Protein AF-A0A1G9QX40-F1 (afdb_monomer_lite)

Radius of gyration: 23.33 Å; chains: 1; bounding box: 59×52×53 Å

Sequence (102 aa):
MEKVINGRIQIRSDTAANWKVKNPILLAGELGIETDTNSIKYGDGSAAWNDLKYISFQADVTCSVQSTGGSATVWIEVPWENVYITESPPNGTDINVIEITS

Organism: NCBI:txid349095

Structure (mmCIF, N/CA/C/O backbone):
data_AF-A0A1G9QX40-F1
#
_entry.id   AF-A0A1G9QX40-F1
#
loop_
_atom_site.group_PDB
_atom_site.id
_atom_site.type_symbol
_atom_site.label_atom_id
_atom_site.label_alt_id
_atom_site.label_comp_id
_atom_site.label_asym_id
_atom_site.label_entity_id
_atom_site.label_seq_id
_atom_site.pdbx_PDB_ins_code
_atom_site.Cartn_x
_atom_site.Cartn_y
_atom_site.Cartn_z
_atom_site.occupancy
_atom_site.B_iso_or_equiv
_atom_site.auth_seq_id
_atom_site.auth_comp_id
_atom_site.auth_asym_id
_atom_site.auth_atom_id
_atom_site.pdbx_PDB_model_num
ATOM 1 N N . MET A 1 1 ? 20.437 -29.438 -1.885 1.00 73.38 1 MET A N 1
ATOM 2 C CA . MET A 1 1 ? 21.513 -28.600 -1.317 1.00 73.38 1 MET A CA 1
ATOM 3 C C . MET A 1 1 ? 21.022 -27.170 -1.305 1.00 73.38 1 MET A C 1
ATOM 5 O O . MET A 1 1 ? 20.527 -26.716 -2.328 1.00 73.38 1 MET A O 1
ATOM 9 N N . GLU A 1 2 ? 21.115 -26.499 -0.165 1.00 83.31 2 GLU A N 1
ATOM 10 C CA . GLU A 1 2 ? 20.907 -25.054 -0.074 1.00 83.31 2 GLU A CA 1
ATOM 11 C C . GLU A 1 2 ? 22.143 -24.329 -0.629 1.00 83.31 2 GLU A C 1
ATOM 13 O O . GLU A 1 2 ? 23.271 -24.785 -0.427 1.00 83.31 2 GLU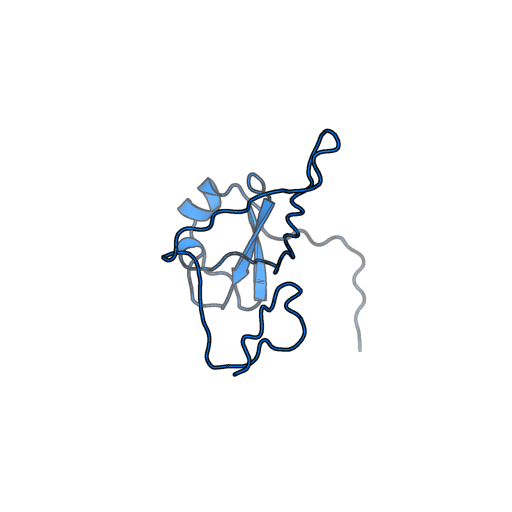 A O 1
ATOM 18 N N . LYS A 1 3 ? 21.940 -23.229 -1.362 1.00 89.94 3 LYS A N 1
ATOM 19 C CA . LYS A 1 3 ? 23.016 -22.373 -1.877 1.00 89.94 3 LYS A CA 1
ATOM 20 C C . LYS A 1 3 ? 22.878 -20.988 -1.259 1.00 89.94 3 LYS A C 1
ATOM 22 O O . LYS A 1 3 ? 21.932 -20.272 -1.568 1.00 89.94 3 LYS A O 1
ATOM 27 N N . VAL A 1 4 ? 23.854 -20.600 -0.443 1.00 90.62 4 VAL A N 1
ATOM 28 C CA . VAL A 1 4 ? 23.938 -19.249 0.125 1.00 90.62 4 VAL A CA 1
ATOM 29 C C . VAL A 1 4 ? 24.539 -18.299 -0.912 1.00 90.62 4 VAL A C 1
ATOM 31 O O . VAL A 1 4 ? 25.573 -18.599 -1.512 1.00 90.62 4 VAL A O 1
ATOM 34 N N . ILE A 1 5 ? 23.897 -17.149 -1.125 1.00 92.19 5 ILE A N 1
ATOM 35 C CA . ILE A 1 5 ? 24.417 -16.059 -1.961 1.00 92.19 5 ILE A CA 1
ATOM 36 C C . ILE A 1 5 ? 24.636 -14.832 -1.077 1.00 92.19 5 ILE A C 1
ATOM 38 O O . ILE A 1 5 ? 23.704 -14.347 -0.443 1.00 92.19 5 ILE A O 1
ATOM 42 N N . ASN A 1 6 ? 25.865 -14.312 -1.066 1.00 93.94 6 ASN A N 1
ATOM 43 C CA . ASN A 1 6 ? 26.205 -13.079 -0.358 1.00 93.94 6 ASN A CA 1
ATOM 44 C C . ASN A 1 6 ? 26.007 -11.878 -1.290 1.00 93.94 6 ASN A C 1
ATOM 46 O O . ASN A 1 6 ? 26.770 -11.701 -2.240 1.00 93.94 6 ASN A O 1
ATOM 50 N N . GLY A 1 7 ? 24.992 -11.052 -1.028 1.00 93.38 7 GLY A N 1
ATOM 51 C CA . GLY A 1 7 ? 24.696 -9.875 -1.842 1.00 93.38 7 GLY A CA 1
ATOM 52 C C . 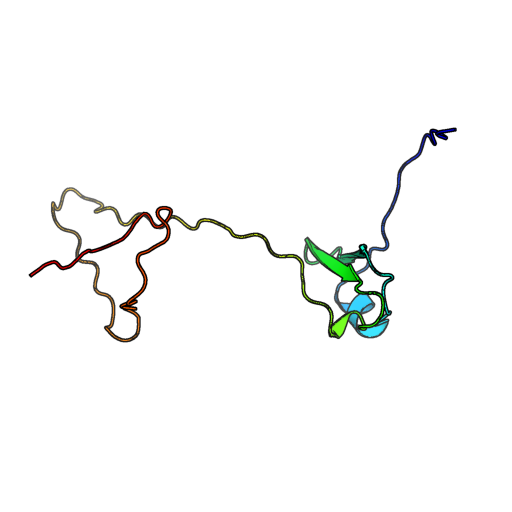GLY A 1 7 ? 23.608 -8.982 -1.252 1.00 93.38 7 GLY A C 1
ATOM 53 O O . GLY A 1 7 ? 23.026 -9.286 -0.213 1.00 93.38 7 GLY A O 1
ATOM 54 N N . ARG A 1 8 ? 23.339 -7.863 -1.931 1.00 94.38 8 ARG A N 1
ATOM 55 C CA . ARG A 1 8 ? 22.192 -6.986 -1.661 1.00 94.38 8 ARG A CA 1
ATOM 56 C C . ARG A 1 8 ? 21.181 -7.137 -2.791 1.00 94.38 8 ARG A C 1
ATOM 58 O O . ARG A 1 8 ? 21.576 -7.192 -3.952 1.00 94.38 8 ARG A O 1
ATOM 65 N N . ILE A 1 9 ? 19.898 -7.180 -2.448 1.00 92.19 9 ILE A N 1
ATOM 66 C CA . ILE A 1 9 ? 18.801 -7.222 -3.416 1.00 92.19 9 ILE A CA 1
ATOM 67 C C . ILE A 1 9 ? 18.208 -5.821 -3.505 1.00 92.19 9 ILE A C 1
ATOM 69 O O . ILE A 1 9 ? 17.860 -5.229 -2.485 1.00 92.19 9 ILE A O 1
ATOM 73 N N . GLN A 1 10 ? 18.094 -5.304 -4.725 1.00 92.75 10 GLN A N 1
ATOM 74 C CA . GLN A 1 10 ? 17.316 -4.109 -5.009 1.00 92.75 10 GLN A CA 1
ATOM 75 C C . GLN A 1 10 ? 16.069 -4.528 -5.777 1.00 92.75 10 GLN A C 1
ATOM 77 O O . GLN A 1 10 ? 16.158 -5.187 -6.811 1.00 92.75 10 GLN A O 1
ATOM 82 N N . ILE A 1 11 ? 14.911 -4.159 -5.243 1.00 94.62 11 ILE A N 1
ATOM 83 C CA . ILE A 1 11 ? 13.622 -4.373 -5.897 1.00 94.62 11 ILE A CA 1
ATOM 84 C C . ILE A 1 11 ? 13.413 -3.253 -6.914 1.00 94.62 11 ILE A C 1
ATOM 86 O O . ILE A 1 11 ? 13.946 -2.153 -6.740 1.00 94.62 11 ILE A O 1
ATOM 90 N N . ARG A 1 12 ? 12.651 -3.516 -7.980 1.00 95.56 12 ARG A N 1
ATOM 91 C CA . ARG A 1 12 ? 12.269 -2.465 -8.920 1.00 95.56 12 ARG A CA 1
ATOM 92 C C . ARG A 1 12 ? 11.605 -1.318 -8.155 1.00 95.56 12 ARG A C 1
ATOM 94 O O . ARG A 1 12 ? 10.628 -1.513 -7.431 1.00 95.56 12 ARG A O 1
ATOM 101 N N . SER A 1 13 ? 12.148 -0.125 -8.339 1.00 97.69 13 SER A N 1
ATOM 102 C CA . SER A 1 13 ? 11.687 1.097 -7.703 1.00 97.69 13 SER A CA 1
ATOM 103 C C . SER A 1 13 ? 11.709 2.239 -8.712 1.00 97.69 13 SER A C 1
ATOM 105 O O . SER A 1 13 ? 12.585 2.298 -9.576 1.00 97.69 13 SER A O 1
ATOM 107 N N . ASP A 1 14 ? 10.704 3.102 -8.647 1.00 98.38 14 ASP A N 1
ATOM 108 C CA .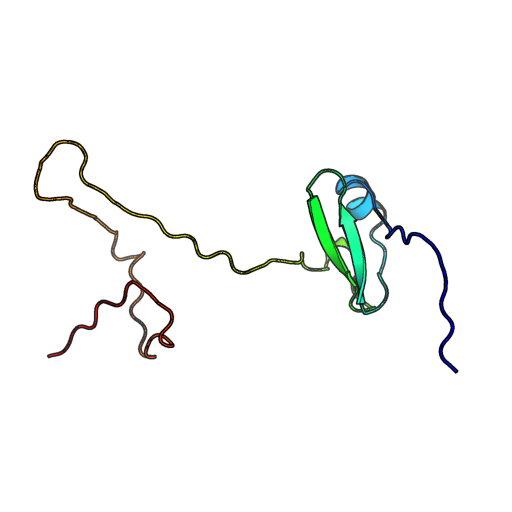 ASP A 1 14 ? 10.545 4.256 -9.533 1.00 98.38 14 ASP A CA 1
ATOM 109 C C . ASP A 1 14 ? 9.586 5.269 -8.887 1.00 98.38 14 ASP A C 1
ATOM 111 O O . ASP A 1 14 ? 8.986 4.980 -7.853 1.00 98.38 14 ASP A O 1
ATOM 115 N N . THR A 1 15 ? 9.408 6.441 -9.487 1.00 98.62 15 THR A N 1
ATOM 116 C CA . THR A 1 15 ? 8.367 7.395 -9.066 1.00 98.62 15 THR A CA 1
ATOM 117 C C . THR A 1 15 ? 6.970 6.855 -9.369 1.00 98.62 15 THR A C 1
ATOM 119 O O . THR A 1 15 ? 6.779 6.113 -10.340 1.00 98.62 15 THR A O 1
ATOM 122 N N . ALA A 1 16 ? 5.966 7.270 -8.598 1.00 98.62 16 ALA A N 1
ATOM 123 C CA . ALA A 1 16 ? 4.568 6.908 -8.837 1.00 98.62 16 ALA A CA 1
ATOM 124 C C . ALA A 1 16 ? 4.116 7.253 -10.270 1.00 98.62 16 ALA A C 1
ATOM 126 O O . ALA A 1 16 ? 3.423 6.473 -10.929 1.00 98.62 16 ALA A O 1
ATOM 127 N N . ALA A 1 17 ? 4.567 8.396 -10.799 1.00 98.56 17 ALA A N 1
ATOM 128 C CA . ALA A 1 17 ? 4.281 8.817 -12.169 1.00 98.56 17 ALA A CA 1
ATOM 129 C C . ALA A 1 17 ? 4.866 7.851 -13.213 1.00 98.56 17 ALA A C 1
ATOM 131 O O . ALA A 1 17 ? 4.164 7.435 -14.139 1.00 98.56 17 ALA A O 1
ATOM 132 N N . ASN A 1 18 ? 6.129 7.449 -13.054 1.00 98.62 18 ASN A N 1
ATOM 133 C CA . ASN A 1 18 ? 6.775 6.521 -13.979 1.00 98.62 18 ASN A CA 1
ATOM 134 C C . ASN A 1 18 ? 6.161 5.122 -13.905 1.00 98.62 18 ASN A C 1
ATOM 136 O O . ASN A 1 18 ? 5.938 4.504 -14.948 1.00 98.62 18 ASN A O 1
ATOM 140 N N . TRP A 1 19 ? 5.816 4.641 -12.710 1.00 98.56 19 TRP A N 1
ATOM 141 C CA . TRP A 1 19 ? 5.072 3.393 -12.551 1.00 98.56 19 TRP A CA 1
ATOM 142 C C . TRP A 1 19 ? 3.732 3.423 -13.278 1.00 98.56 19 TRP A C 1
ATOM 144 O O . TRP A 1 19 ? 3.431 2.502 -14.039 1.00 98.56 19 TRP A O 1
ATOM 154 N N . LYS A 1 20 ? 2.973 4.512 -13.118 1.00 98.31 20 LYS A N 1
ATOM 155 C CA . LYS A 1 20 ? 1.675 4.697 -13.774 1.00 98.31 20 LYS A CA 1
ATOM 156 C C . LYS A 1 20 ? 1.773 4.700 -15.298 1.00 98.31 20 LYS A C 1
ATOM 158 O O . LYS A 1 20 ? 0.904 4.136 -15.961 1.00 98.31 20 LYS A O 1
ATOM 163 N N . VAL A 1 21 ? 2.820 5.320 -15.848 1.00 98.50 21 VAL A N 1
ATOM 164 C CA . VAL A 1 21 ? 3.071 5.384 -17.299 1.00 98.50 21 VAL A CA 1
ATOM 165 C C . VAL A 1 21 ? 3.577 4.052 -17.848 1.00 98.50 21 VAL A C 1
ATOM 167 O O . VAL A 1 21 ? 3.129 3.616 -18.904 1.00 98.50 21 VAL A O 1
ATOM 170 N N . LYS A 1 22 ? 4.516 3.393 -17.160 1.00 98.44 22 LYS A N 1
ATOM 171 C CA . LYS A 1 22 ? 5.064 2.100 -17.600 1.00 98.44 22 LYS A CA 1
ATOM 172 C C . LYS A 1 22 ? 4.049 0.970 -17.470 1.00 98.44 22 LYS A C 1
ATOM 174 O O . LYS A 1 22 ? 4.104 0.041 -18.268 1.00 98.44 22 LYS A O 1
ATOM 179 N N . ASN A 1 23 ? 3.191 1.045 -16.456 1.00 98.44 23 ASN A N 1
ATOM 180 C CA . ASN A 1 23 ? 2.094 0.130 -16.159 1.00 98.44 23 ASN A CA 1
ATOM 181 C C . ASN A 1 23 ? 2.405 -1.370 -16.390 1.00 98.44 23 ASN A C 1
ATOM 183 O O . ASN A 1 23 ? 1.665 -2.040 -17.112 1.00 98.44 23 ASN A O 1
ATOM 187 N N . PRO A 1 24 ? 3.517 -1.912 -15.854 1.00 98.25 24 PRO A N 1
ATOM 188 C CA . PRO A 1 24 ? 3.884 -3.307 -16.087 1.00 98.25 24 PRO A CA 1
ATOM 189 C C . PRO A 1 24 ? 2.955 -4.275 -15.338 1.00 98.25 24 PRO A C 1
ATOM 191 O O . PRO A 1 24 ? 2.380 -3.913 -14.312 1.00 98.25 24 PRO A O 1
ATOM 194 N N . ILE A 1 25 ? 2.887 -5.524 -15.807 1.00 98.50 25 ILE A N 1
ATOM 195 C CA . ILE A 1 25 ? 2.388 -6.659 -15.018 1.00 98.50 25 ILE A CA 1
ATOM 196 C C . ILE A 1 25 ? 3.569 -7.198 -14.208 1.00 98.50 25 ILE A C 1
ATOM 198 O O . ILE A 1 25 ? 4.591 -7.572 -14.787 1.00 98.50 25 ILE A O 1
ATOM 202 N N . LEU A 1 26 ? 3.443 -7.197 -12.883 1.00 98.44 26 LEU A N 1
ATOM 203 C CA . LEU A 1 26 ? 4.431 -7.775 -11.970 1.00 98.44 26 LEU A CA 1
ATOM 204 C C . LEU A 1 26 ? 4.149 -9.269 -11.777 1.00 98.44 26 LEU A C 1
ATOM 206 O O . LEU A 1 26 ? 2.985 -9.681 -11.763 1.00 98.44 26 LEU A O 1
ATOM 210 N N . LEU A 1 27 ? 5.193 -10.082 -11.610 1.00 98.38 27 LEU A N 1
ATOM 211 C CA . LEU A 1 27 ? 5.044 -11.510 -11.321 1.00 98.38 27 LEU A CA 1
ATOM 212 C C . LEU A 1 27 ? 4.295 -11.726 -9.996 1.00 98.38 27 LEU A C 1
ATOM 214 O O . LEU A 1 27 ? 4.310 -10.872 -9.110 1.00 98.38 27 LEU A O 1
ATOM 218 N N . ALA A 1 28 ? 3.663 -12.891 -9.838 1.00 98.00 28 ALA A N 1
ATOM 219 C CA . ALA A 1 28 ? 2.990 -13.242 -8.591 1.00 98.00 28 ALA A CA 1
ATOM 220 C C . ALA A 1 28 ? 3.984 -13.206 -7.412 1.00 98.00 28 ALA A C 1
ATOM 222 O O . ALA A 1 28 ? 4.968 -13.947 -7.396 1.00 98.00 28 ALA A O 1
ATOM 223 N N . GLY A 1 29 ? 3.734 -12.324 -6.442 1.00 96.44 29 GLY A N 1
ATOM 224 C CA . GLY A 1 29 ? 4.600 -12.086 -5.283 1.00 96.44 29 GLY A CA 1
ATOM 225 C C . GLY A 1 29 ? 5.768 -11.117 -5.517 1.00 96.44 29 GLY A C 1
ATOM 226 O O . GLY A 1 29 ? 6.521 -10.850 -4.582 1.00 96.44 29 GLY A O 1
ATOM 227 N N . GLU A 1 30 ? 5.937 -10.562 -6.720 1.00 97.69 30 GLU A N 1
ATOM 228 C CA . GLU A 1 30 ? 6.949 -9.534 -6.991 1.00 97.69 30 GLU A CA 1
ATOM 229 C C . GLU A 1 30 ? 6.529 -8.189 -6.388 1.00 97.69 30 GLU A C 1
ATOM 231 O O . GLU A 1 30 ? 5.435 -7.698 -6.652 1.00 97.69 30 GLU A O 1
ATOM 236 N N . LEU A 1 31 ? 7.406 -7.570 -5.595 1.00 97.81 31 LEU A N 1
ATOM 237 C CA . LEU A 1 31 ? 7.183 -6.241 -5.024 1.00 97.81 31 LEU A CA 1
ATOM 238 C C . LEU A 1 31 ? 7.571 -5.135 -6.016 1.00 97.81 31 LEU A C 1
ATOM 240 O O . LEU A 1 31 ? 8.539 -5.265 -6.762 1.00 97.81 31 LEU A O 1
ATOM 244 N N . GLY A 1 32 ? 6.867 -4.007 -5.957 1.00 98.06 32 GLY A N 1
ATOM 245 C CA . GLY A 1 32 ? 7.256 -2.757 -6.608 1.00 98.06 32 GLY A CA 1
ATOM 246 C C . GLY A 1 32 ? 7.117 -1.577 -5.650 1.00 98.06 32 GLY A C 1
ATOM 247 O O . GLY A 1 32 ? 6.159 -1.508 -4.878 1.00 98.06 32 GLY A O 1
ATOM 248 N N . ILE A 1 33 ? 8.095 -0.671 -5.685 1.00 98.25 33 ILE A N 1
ATOM 249 C CA . ILE A 1 33 ? 8.218 0.444 -4.735 1.00 98.25 33 ILE A CA 1
ATOM 250 C C . ILE A 1 33 ? 8.076 1.780 -5.465 1.00 98.25 33 ILE A C 1
ATOM 252 O O . ILE A 1 33 ? 8.809 2.046 -6.421 1.00 98.25 33 ILE A O 1
ATOM 256 N N . GLU A 1 34 ? 7.194 2.644 -4.974 1.00 98.44 34 GLU A N 1
ATOM 257 C CA . GLU A 1 34 ? 7.143 4.059 -5.348 1.00 98.44 34 GLU A CA 1
ATOM 258 C C . GLU A 1 34 ? 8.096 4.869 -4.455 1.00 98.44 34 GLU A C 1
ATOM 260 O O . GLU A 1 34 ? 7.917 4.946 -3.238 1.00 98.44 34 GLU A O 1
ATOM 265 N N . THR A 1 35 ? 9.138 5.464 -5.039 1.00 97.81 35 THR A N 1
ATOM 266 C CA . THR A 1 35 ? 10.222 6.125 -4.283 1.00 97.81 35 THR A CA 1
ATOM 267 C C . THR A 1 35 ? 9.850 7.493 -3.716 1.00 97.81 35 THR A C 1
ATOM 269 O O . THR A 1 35 ? 10.546 7.999 -2.844 1.00 97.81 35 THR A O 1
ATOM 272 N N . ASP A 1 36 ? 8.801 8.118 -4.241 1.00 98.44 36 ASP A N 1
ATOM 273 C CA . ASP A 1 36 ? 8.340 9.471 -3.910 1.00 98.44 36 ASP A CA 1
ATOM 274 C C . ASP A 1 36 ? 7.120 9.493 -2.974 1.00 98.44 36 ASP A C 1
ATOM 276 O O . ASP A 1 36 ? 6.852 10.515 -2.345 1.00 98.44 36 ASP A O 1
ATOM 280 N N . THR A 1 37 ? 6.410 8.371 -2.838 1.00 97.12 37 THR A N 1
ATOM 281 C CA . THR A 1 37 ? 5.204 8.242 -1.998 1.00 97.12 37 THR A CA 1
ATOM 282 C C . THR A 1 37 ? 5.375 7.260 -0.838 1.00 97.12 37 THR A C 1
ATOM 284 O O . THR A 1 37 ? 4.460 7.110 -0.031 1.00 97.12 37 THR A O 1
ATOM 287 N N . ASN A 1 38 ? 6.519 6.567 -0.755 1.00 94.31 38 ASN A N 1
ATOM 288 C CA . ASN A 1 38 ? 6.769 5.466 0.184 1.00 94.31 38 ASN A CA 1
ATOM 289 C C . ASN A 1 38 ? 5.727 4.334 0.098 1.00 94.31 38 ASN A C 1
ATOM 291 O O . ASN A 1 38 ? 5.496 3.621 1.075 1.00 94.31 38 ASN A O 1
ATOM 295 N N . SER A 1 39 ? 5.091 4.170 -1.064 1.00 96.50 39 SER A N 1
ATOM 296 C CA . SER A 1 39 ? 4.046 3.171 -1.275 1.00 96.50 39 SER A CA 1
ATOM 297 C C . SER A 1 39 ? 4.593 1.908 -1.936 1.00 96.50 39 SER A C 1
ATOM 299 O O . SER A 1 39 ? 5.533 1.949 -2.732 1.00 96.50 39 SER A O 1
ATOM 301 N N . ILE A 1 40 ? 3.987 0.765 -1.613 1.00 97.69 40 ILE A N 1
ATOM 302 C CA . ILE A 1 40 ? 4.383 -0.549 -2.130 1.00 97.69 40 ILE A CA 1
ATOM 303 C C . ILE A 1 40 ? 3.151 -1.247 -2.703 1.00 97.69 40 ILE A C 1
ATOM 305 O O . ILE A 1 40 ? 2.078 -1.224 -2.095 1.00 97.69 40 ILE A O 1
ATOM 309 N N . LYS A 1 41 ? 3.312 -1.904 -3.851 1.00 98.19 41 LYS A N 1
ATOM 310 C CA . LYS A 1 41 ? 2.359 -2.892 -4.379 1.00 98.19 41 LYS A CA 1
ATOM 311 C C . LYS A 1 41 ? 3.072 -4.226 -4.582 1.00 98.19 41 LYS A C 1
ATOM 313 O O . LYS A 1 41 ? 4.296 -4.253 -4.714 1.00 98.19 41 LYS A O 1
ATOM 318 N N . TYR A 1 42 ? 2.320 -5.320 -4.635 1.00 97.62 42 TYR A N 1
ATOM 319 C CA . TYR A 1 42 ? 2.840 -6.619 -5.063 1.00 97.62 42 TYR A CA 1
ATOM 320 C C . TYR A 1 42 ? 2.033 -7.145 -6.251 1.00 97.62 42 TYR A C 1
ATOM 322 O O . TYR A 1 42 ? 0.839 -6.871 -6.357 1.00 97.62 42 TYR A O 1
ATOM 330 N N . GLY A 1 43 ? 2.691 -7.869 -7.151 1.00 98.12 43 GLY A N 1
ATOM 331 C CA . GLY A 1 43 ? 2.068 -8.473 -8.320 1.00 98.12 43 GLY A CA 1
ATOM 332 C C . GLY A 1 43 ? 1.256 -9.716 -7.987 1.00 98.12 43 GLY A C 1
ATOM 333 O O . GLY A 1 43 ? 1.632 -10.513 -7.128 1.00 98.12 43 GLY A O 1
ATOM 334 N N . ASP A 1 44 ? 0.171 -9.918 -8.728 1.00 97.81 44 ASP A N 1
ATOM 335 C CA . ASP A 1 44 ? -0.593 -11.170 -8.756 1.00 97.81 44 ASP A CA 1
ATOM 336 C C . ASP A 1 44 ? -0.273 -12.031 -9.998 1.00 97.81 44 ASP A C 1
ATOM 338 O O . ASP A 1 44 ? -0.816 -13.122 -10.156 1.00 97.81 44 ASP A O 1
ATOM 342 N N . GLY A 1 45 ? 0.634 -11.565 -10.868 1.00 98.25 45 GLY A N 1
ATOM 343 C CA . GLY A 1 45 ? 1.009 -12.230 -12.117 1.00 98.25 45 GLY A CA 1
ATOM 344 C C . GLY A 1 45 ? 0.099 -11.931 -13.312 1.00 98.25 45 GLY A C 1
ATOM 345 O O . GLY A 1 45 ? 0.337 -12.483 -14.386 1.00 98.25 45 GLY A O 1
ATOM 346 N N . SER A 1 46 ? -0.925 -11.086 -13.161 1.00 98.31 46 SER A N 1
ATOM 347 C CA . SER A 1 46 ? -1.935 -10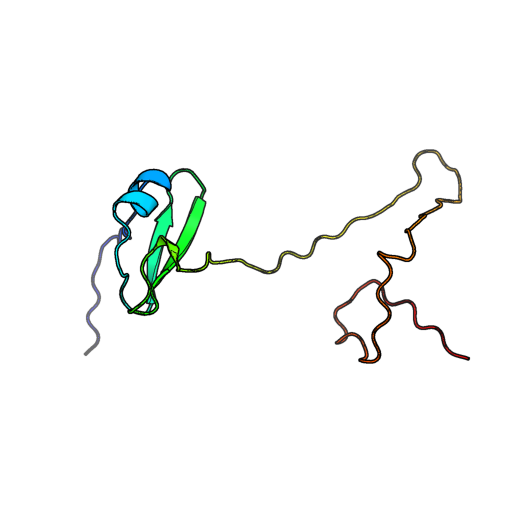.836 -14.198 1.00 98.31 46 SER A CA 1
ATOM 348 C C . SER A 1 46 ? -2.370 -9.374 -14.332 1.00 98.31 46 SER A C 1
ATOM 350 O O . SER A 1 46 ? -2.485 -8.878 -15.453 1.00 98.31 46 SER A O 1
ATOM 352 N N . ALA A 1 47 ? -2.584 -8.667 -13.224 1.00 98.50 47 ALA A N 1
ATOM 353 C CA . ALA A 1 47 ? -3.011 -7.279 -13.216 1.00 98.50 47 ALA A CA 1
ATOM 354 C C . ALA A 1 47 ? -1.839 -6.335 -13.510 1.00 98.50 47 ALA A C 1
ATOM 356 O O . ALA A 1 47 ? -0.706 -6.531 -13.056 1.00 98.50 47 ALA A O 1
ATOM 357 N N . ALA A 1 48 ? -2.123 -5.277 -14.269 1.00 98.62 48 ALA A N 1
ATOM 358 C CA . ALA A 1 48 ? -1.167 -4.203 -14.495 1.00 98.62 48 ALA A CA 1
ATOM 359 C C . ALA A 1 48 ? -1.043 -3.319 -13.240 1.00 98.62 48 ALA A C 1
ATOM 361 O O . ALA A 1 48 ? -1.974 -3.226 -12.440 1.00 98.62 48 ALA A O 1
ATOM 362 N N . TRP A 1 49 ? 0.095 -2.636 -13.073 1.00 98.50 49 TRP A N 1
ATOM 363 C CA . TRP A 1 49 ? 0.399 -1.782 -11.913 1.00 98.50 49 TRP A CA 1
ATOM 364 C C . TRP A 1 49 ? -0.753 -0.871 -11.464 1.00 98.50 49 TRP A C 1
ATOM 366 O O . TRP A 1 49 ? -0.998 -0.719 -10.264 1.00 98.50 49 TRP A O 1
ATOM 376 N N . ASN A 1 50 ? -1.447 -0.248 -12.416 1.00 98.50 50 ASN A N 1
ATOM 377 C CA . ASN A 1 50 ? -2.530 0.693 -12.139 1.00 98.50 50 ASN A CA 1
ATOM 378 C C . ASN A 1 50 ? -3.744 0.029 -11.477 1.00 98.50 50 ASN A C 1
ATOM 380 O O . ASN A 1 50 ? -4.435 0.698 -10.712 1.00 98.50 50 ASN A O 1
ATOM 384 N N . ASP A 1 51 ? -3.941 -1.269 -11.702 1.00 98.56 51 ASP A N 1
ATOM 385 C CA . ASP A 1 51 ? -5.058 -2.052 -11.166 1.00 98.56 51 ASP A CA 1
ATOM 386 C C . ASP A 1 51 ? -4.682 -2.807 -9.877 1.00 98.56 51 ASP A C 1
ATOM 388 O O . ASP A 1 51 ? -5.554 -3.257 -9.132 1.00 98.56 51 ASP A O 1
ATOM 392 N N . LEU A 1 52 ? -3.383 -2.914 -9.571 1.00 98.19 52 LEU A N 1
ATOM 393 C CA . LEU A 1 52 ? -2.902 -3.495 -8.319 1.00 98.19 52 LEU A CA 1
ATOM 394 C C . LEU A 1 52 ? -3.259 -2.609 -7.119 1.00 98.19 52 LEU A C 1
ATOM 396 O O . LEU A 1 52 ? -3.150 -1.376 -7.158 1.00 98.19 52 LEU A O 1
ATOM 400 N N . LYS A 1 53 ? -3.612 -3.252 -6.004 1.00 96.81 53 LYS A N 1
ATOM 401 C CA . LYS A 1 53 ? -3.839 -2.580 -4.720 1.00 96.81 53 LYS A CA 1
ATOM 402 C C . LYS A 1 53 ? -2.513 -2.269 -4.028 1.00 96.81 53 LYS A C 1
ATOM 404 O O . LYS A 1 53 ? -1.547 -3.022 -4.136 1.00 96.81 53 LYS A O 1
ATOM 409 N N . TYR A 1 54 ? -2.493 -1.169 -3.284 1.00 97.12 54 TYR A N 1
ATOM 410 C CA . TYR A 1 54 ? -1.399 -0.878 -2.365 1.00 97.12 54 TYR A CA 1
ATOM 411 C C . TYR A 1 54 ? -1.427 -1.823 -1.167 1.00 97.12 54 TYR A C 1
ATOM 413 O O . TYR A 1 54 ? -2.495 -2.219 -0.697 1.00 97.12 54 TYR A O 1
ATOM 421 N N . ILE A 1 55 ? -0.240 -2.163 -0.669 1.00 94.94 55 ILE A N 1
ATOM 422 C CA . ILE A 1 55 ? -0.093 -2.817 0.626 1.00 94.94 55 ILE A CA 1
ATOM 423 C C . ILE A 1 55 ? -0.492 -1.800 1.693 1.00 94.94 55 ILE A C 1
ATOM 425 O O . ILE A 1 55 ? 0.071 -0.710 1.769 1.00 94.94 55 ILE A O 1
ATOM 429 N N . SER A 1 56 ? -1.459 -2.172 2.522 1.00 90.06 56 SER A N 1
ATOM 430 C CA . SER A 1 56 ? -1.906 -1.395 3.672 1.00 90.06 56 SER A CA 1
ATOM 431 C C . SER A 1 56 ? -1.863 -2.266 4.917 1.00 90.06 56 SER A C 1
ATOM 433 O O . SER A 1 56 ? -2.203 -3.448 4.857 1.00 90.06 56 SER A O 1
ATOM 435 N N . PHE A 1 57 ? -1.505 -1.671 6.048 1.00 82.12 57 PHE A N 1
ATOM 436 C CA . PHE A 1 57 ? -1.571 -2.315 7.354 1.00 82.12 57 PHE A CA 1
ATOM 437 C C . PHE A 1 57 ? -2.735 -1.719 8.140 1.00 82.12 57 PHE A C 1
ATOM 439 O O . PHE A 1 57 ? -3.062 -0.544 7.961 1.00 82.12 57 PHE A O 1
ATOM 446 N N . GLN A 1 58 ? -3.366 -2.522 8.995 1.00 82.25 58 GLN A N 1
ATOM 447 C CA . GLN A 1 58 ? -4.289 -1.970 9.982 1.00 82.25 58 GLN A CA 1
ATOM 448 C C . GLN A 1 58 ? -3.479 -1.079 10.927 1.00 82.25 58 GLN A C 1
ATOM 450 O O . GLN A 1 58 ? -2.416 -1.483 11.401 1.00 82.25 58 GLN A O 1
ATOM 455 N N . ALA A 1 59 ? -3.951 0.143 11.144 1.00 76.50 59 ALA A N 1
ATOM 456 C CA . ALA A 1 59 ? -3.402 1.045 12.138 1.00 76.50 59 ALA A CA 1
ATOM 457 C C . ALA A 1 59 ? -4.474 1.261 13.202 1.00 76.50 59 ALA A C 1
ATOM 459 O O . ALA A 1 59 ? -5.558 1.753 12.886 1.00 76.50 59 ALA A O 1
ATOM 460 N N . ASP A 1 60 ? -4.162 0.907 14.446 1.00 74.12 60 ASP A N 1
ATOM 461 C CA . ASP A 1 60 ? -5.003 1.265 15.580 1.00 74.12 60 ASP A CA 1
ATOM 462 C C . ASP A 1 60 ? -4.879 2.775 15.795 1.00 74.12 60 ASP A C 1
ATOM 464 O O . ASP A 1 60 ? -3.817 3.294 16.150 1.00 74.12 60 ASP A O 1
ATOM 468 N N . VAL A 1 61 ? -5.960 3.505 15.532 1.00 71.06 61 VAL A N 1
ATOM 469 C CA . VAL A 1 61 ? -6.034 4.942 15.800 1.00 71.06 61 VAL A CA 1
ATOM 470 C C . VAL A 1 61 ? -6.780 5.132 17.112 1.00 71.06 61 VAL A C 1
ATOM 472 O O . VAL A 1 61 ? -8.007 5.116 17.148 1.00 71.06 61 VAL A O 1
ATOM 475 N N . THR A 1 62 ? -6.041 5.340 18.201 1.00 69.25 62 THR A N 1
ATOM 476 C CA . THR A 1 62 ? -6.638 5.741 19.479 1.00 69.25 62 THR A CA 1
ATOM 477 C C . THR A 1 62 ? -6.770 7.258 19.515 1.00 69.25 62 THR A C 1
ATOM 479 O O . THR A 1 62 ? -5.776 7.975 19.629 1.00 69.25 62 THR A O 1
ATOM 482 N N . CYS A 1 63 ? -7.999 7.764 19.448 1.00 70.38 63 CYS A N 1
ATOM 483 C CA . CYS A 1 63 ? -8.304 9.152 19.775 1.00 70.38 63 CYS A CA 1
ATOM 484 C C . CYS A 1 63 ? -8.753 9.239 21.243 1.00 70.38 63 CYS A C 1
ATOM 486 O O . CYS A 1 63 ? -9.763 8.664 21.635 1.00 70.38 63 CYS A O 1
ATOM 488 N N . SER A 1 64 ? -7.996 9.947 22.084 1.00 69.75 64 SER A N 1
ATOM 489 C CA . SER A 1 64 ? -8.436 10.274 23.443 1.00 69.75 64 SER A CA 1
ATOM 490 C C . SER A 1 64 ? -9.019 11.681 23.465 1.00 69.75 64 SER A C 1
ATOM 492 O O . SER A 1 64 ? -8.338 12.637 23.090 1.00 69.75 64 SER A O 1
ATOM 494 N N . VAL A 1 65 ? -10.247 11.824 23.951 1.00 70.88 65 VAL A N 1
ATOM 495 C CA . VAL A 1 65 ? -10.834 13.130 24.260 1.00 70.88 65 VAL A CA 1
ATOM 496 C C . VAL A 1 65 ? -10.634 13.393 25.754 1.00 70.88 65 VAL A C 1
ATOM 498 O O . VAL A 1 65 ? -11.132 12.640 26.585 1.00 70.88 65 VAL A O 1
ATOM 501 N N . GLN A 1 66 ? -9.900 14.451 26.104 1.00 69.44 66 GLN A N 1
ATOM 502 C CA . GLN A 1 66 ? -9.645 14.846 27.495 1.00 69.44 66 GLN A CA 1
ATOM 503 C C . GLN A 1 66 ? -10.151 16.274 27.739 1.00 69.44 66 GLN A C 1
ATOM 505 O O . GLN A 1 66 ? -9.885 17.166 26.930 1.00 69.44 66 GLN A O 1
ATOM 510 N N . SER A 1 67 ? -10.831 16.533 28.866 1.00 69.50 67 SER A N 1
ATOM 511 C CA . SER A 1 67 ? -11.110 17.916 29.276 1.00 69.50 67 SER A CA 1
ATOM 512 C C . SER A 1 67 ? -9.799 18.619 29.611 1.00 69.50 67 SER A C 1
ATOM 514 O O . SER A 1 67 ? -9.024 18.176 30.459 1.00 69.50 67 SER A O 1
ATOM 516 N N . THR A 1 68 ? -9.557 19.762 28.977 1.00 65.12 68 THR A N 1
ATOM 517 C CA . THR A 1 68 ? -8.511 20.685 29.429 1.00 65.12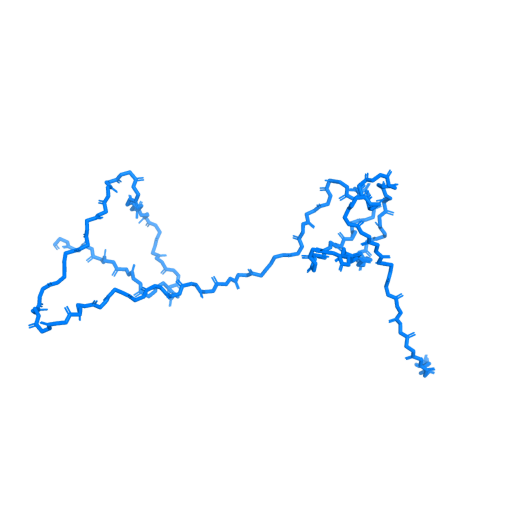 68 THR A CA 1
ATOM 518 C C . THR A 1 68 ? -9.159 21.711 30.355 1.00 65.12 68 THR A C 1
ATOM 520 O O . THR A 1 68 ? -10.156 22.324 29.987 1.00 65.12 68 THR A O 1
ATOM 523 N N . GLY A 1 69 ? -8.611 21.902 31.560 1.00 63.59 69 GLY A N 1
ATOM 524 C CA . GLY A 1 69 ? -9.009 23.014 32.437 1.00 63.59 69 GLY A CA 1
ATOM 525 C C . GLY A 1 69 ? -9.953 22.685 33.600 1.00 63.59 69 GLY A C 1
ATOM 526 O O . GLY A 1 69 ? -10.653 23.575 34.068 1.00 63.59 69 GLY A O 1
ATOM 527 N N . GLY A 1 70 ? -9.985 21.442 34.092 1.00 58.97 70 GLY A N 1
ATOM 528 C CA . GLY A 1 70 ? -10.635 21.118 35.375 1.00 58.97 70 GLY A CA 1
ATOM 529 C C . GLY A 1 70 ? -12.169 21.133 35.377 1.00 58.97 70 GLY A C 1
ATOM 530 O O . GLY A 1 70 ? -12.774 20.964 36.433 1.00 58.97 70 GLY A O 1
ATOM 531 N N . SER A 1 71 ? -12.813 21.287 34.217 1.00 62.31 71 SER A N 1
ATOM 532 C CA . SER A 1 71 ? -14.238 20.972 34.078 1.00 62.31 71 SER A CA 1
ATOM 533 C C . SER A 1 71 ? -14.416 19.453 34.049 1.00 62.31 71 SER A C 1
ATOM 535 O O . SER A 1 71 ? -13.815 18.763 33.224 1.00 62.31 71 SER A O 1
ATOM 537 N N . ALA A 1 72 ? -15.220 18.932 34.980 1.00 67.06 72 ALA A N 1
ATOM 538 C CA . ALA A 1 72 ? -15.442 17.498 35.185 1.00 67.06 72 ALA A CA 1
ATOM 539 C C . ALA A 1 72 ? -16.248 16.823 34.059 1.00 67.06 72 ALA A C 1
ATOM 541 O O . ALA A 1 72 ? -16.416 15.607 34.070 1.00 67.06 72 ALA A O 1
ATOM 542 N N . THR A 1 73 ? -16.747 17.596 33.093 1.00 67.31 73 THR A N 1
ATOM 543 C CA . THR A 1 73 ? -17.596 17.106 32.009 1.00 67.31 73 THR A CA 1
ATOM 544 C C . THR A 1 73 ? -17.039 17.503 30.647 1.00 67.31 73 THR A C 1
ATOM 546 O O . THR A 1 73 ? -16.747 18.670 30.382 1.00 67.31 73 THR A O 1
ATOM 549 N N . VAL A 1 74 ? -16.912 16.504 29.774 1.00 69.00 74 VAL A N 1
ATOM 550 C CA . VAL A 1 74 ? -16.710 16.670 28.334 1.00 69.00 74 VAL A CA 1
ATOM 551 C C . VAL A 1 74 ? -17.934 16.100 27.641 1.00 69.00 74 VAL A C 1
ATOM 553 O O . VAL A 1 74 ? -18.323 14.970 27.925 1.00 69.00 74 VAL A O 1
ATOM 556 N N . TRP A 1 75 ? -18.523 16.869 26.732 1.00 71.69 75 TRP A N 1
ATOM 557 C CA . TRP A 1 75 ? -19.589 16.389 25.863 1.00 71.69 75 TRP A CA 1
ATOM 558 C C . TRP A 1 75 ? -18.981 15.967 24.528 1.00 71.69 75 TRP A C 1
ATOM 560 O O . TRP A 1 75 ? -18.258 16.745 23.906 1.00 71.69 75 TRP A O 1
ATOM 570 N N . ILE A 1 76 ? -19.249 14.731 24.110 1.00 70.25 76 ILE A N 1
ATOM 571 C CA . ILE A 1 76 ? -18.966 14.258 22.755 1.00 70.25 76 ILE A CA 1
ATOM 572 C C . ILE A 1 76 ? -20.318 14.132 22.064 1.00 70.25 76 ILE A C 1
ATOM 574 O O . ILE A 1 76 ? -21.107 13.249 22.392 1.00 70.25 76 ILE A O 1
ATOM 578 N N . GLU A 1 77 ? -20.588 15.036 21.130 1.00 74.00 77 GLU A N 1
ATOM 579 C CA . GLU A 1 77 ? -21.757 14.952 20.262 1.00 74.00 77 GLU A CA 1
ATOM 580 C C . GLU A 1 77 ? -21.351 14.238 18.974 1.00 74.00 77 GLU A C 1
ATOM 582 O O . GLU A 1 77 ? -20.444 14.678 18.266 1.00 74.00 77 GLU A O 1
ATOM 587 N N . VAL A 1 78 ? -22.014 13.121 18.679 1.00 73.50 78 VAL A N 1
ATOM 588 C CA . VAL A 1 78 ? -21.842 12.389 17.422 1.00 73.50 78 VAL A CA 1
ATOM 589 C C . VAL A 1 78 ? -23.184 12.402 16.690 1.00 73.50 78 VAL A C 1
ATOM 591 O O . VAL A 1 78 ? -24.179 11.962 17.271 1.00 73.50 78 VAL A O 1
ATOM 594 N N . PRO A 1 79 ? -23.249 12.904 15.442 1.00 69.00 79 PRO A N 1
ATOM 595 C CA . PRO A 1 79 ? -24.451 12.806 14.621 1.00 69.00 79 PRO A CA 1
ATOM 596 C C . PRO A 1 79 ? -24.872 11.342 14.438 1.00 69.00 79 PRO A C 1
ATOM 598 O O . PRO A 1 79 ? -24.015 10.467 14.290 1.00 69.00 79 PRO A O 1
ATOM 601 N N . TRP A 1 80 ? -26.176 11.058 14.454 1.00 63.72 80 TRP A N 1
ATOM 602 C CA . TRP A 1 80 ? -26.698 9.682 14.456 1.00 63.72 80 TRP A CA 1
ATOM 603 C C . TRP A 1 80 ? -26.346 8.911 13.178 1.00 63.72 80 TRP A C 1
ATOM 605 O O . TRP A 1 80 ? -26.248 7.689 13.209 1.00 63.72 80 TRP A O 1
ATOM 615 N N . GLU A 1 81 ? -26.090 9.604 12.069 1.00 69.88 81 GLU A N 1
ATOM 616 C CA . GLU A 1 81 ? -25.602 9.019 10.818 1.00 69.88 81 GLU A CA 1
ATOM 617 C C . GLU A 1 81 ? -24.193 8.412 10.924 1.00 69.88 81 GLU A C 1
ATOM 619 O O . GLU A 1 81 ? -23.804 7.622 10.068 1.00 69.88 81 GLU A O 1
ATOM 624 N N . ASN A 1 82 ? -23.445 8.751 11.978 1.00 54.59 82 ASN A N 1
ATOM 625 C CA . ASN A 1 82 ? -22.103 8.238 12.254 1.00 54.59 82 ASN A CA 1
ATOM 626 C C . ASN A 1 82 ? -22.080 7.241 13.429 1.00 54.59 82 ASN A C 1
ATOM 628 O O . ASN A 1 82 ? -21.002 6.856 13.884 1.00 54.59 82 ASN A O 1
ATOM 632 N N . VAL A 1 83 ? -23.252 6.819 13.922 1.00 65.25 83 VAL A N 1
ATOM 633 C CA . VAL A 1 83 ? -23.403 5.797 14.966 1.00 65.25 83 VAL A CA 1
ATOM 634 C C . VAL A 1 83 ? -23.839 4.484 14.314 1.00 65.25 83 VAL A C 1
ATOM 636 O O . VAL A 1 83 ? -24.956 4.365 13.817 1.00 65.25 83 VAL A O 1
ATOM 639 N N . TYR A 1 84 ? -22.959 3.482 14.326 1.00 61.09 84 TYR A N 1
ATOM 640 C CA . TYR A 1 84 ? -23.243 2.154 13.778 1.00 61.09 84 TYR A CA 1
ATOM 641 C C . TYR A 1 84 ? -23.639 1.191 14.904 1.00 61.09 84 TYR A C 1
ATOM 643 O O . TYR A 1 84 ? -22.858 0.957 15.823 1.00 61.09 84 TYR A O 1
ATOM 651 N N . ILE A 1 85 ? -24.843 0.617 14.823 1.00 65.81 85 ILE A N 1
ATOM 652 C CA . ILE A 1 85 ? -25.315 -0.465 15.701 1.00 65.81 85 ILE A CA 1
ATOM 653 C C . ILE A 1 85 ? -25.193 -1.764 14.906 1.00 65.81 85 ILE A C 1
ATOM 655 O O . ILE A 1 85 ? -25.768 -1.875 13.824 1.00 65.81 85 ILE A O 1
ATOM 659 N N . THR A 1 86 ? -24.426 -2.730 15.410 1.00 61.41 86 THR A N 1
ATOM 660 C CA . THR A 1 86 ? -24.238 -4.031 14.749 1.00 61.41 86 THR A CA 1
ATOM 661 C C . THR A 1 86 ? -24.861 -5.142 15.586 1.00 61.41 86 THR A C 1
ATOM 663 O O . THR A 1 86 ? -24.816 -5.099 16.812 1.00 61.41 86 THR A O 1
ATOM 666 N N . GLU A 1 87 ? -25.447 -6.134 14.917 1.00 53.81 87 GLU A N 1
ATOM 667 C CA . GLU A 1 87 ? -26.099 -7.290 15.552 1.00 53.81 87 GLU A CA 1
AT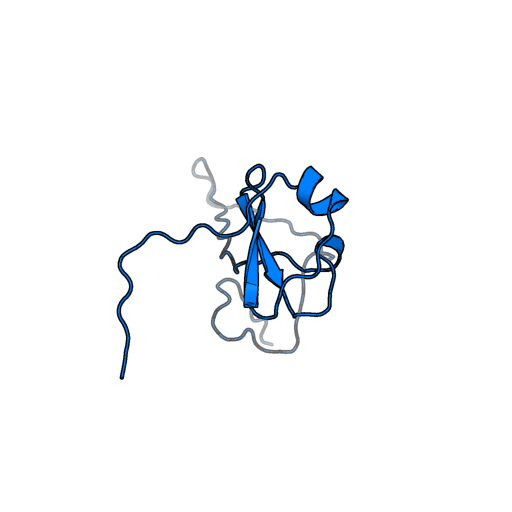OM 668 C C . GLU A 1 87 ? -25.101 -8.403 15.914 1.00 53.81 87 GLU A C 1
ATOM 670 O O . GLU A 1 87 ? -25.412 -9.322 16.669 1.00 53.81 87 GLU A O 1
ATOM 675 N N . SER A 1 88 ? -23.885 -8.325 15.375 1.00 60.44 88 SER A N 1
ATOM 676 C CA . SER A 1 88 ? -22.774 -9.209 15.712 1.00 60.44 88 SER A CA 1
ATOM 677 C C . SER A 1 88 ? -21.982 -8.633 16.891 1.00 60.44 88 SER A C 1
ATOM 679 O O . SER A 1 88 ? -21.618 -7.454 16.846 1.00 60.44 88 SER A O 1
ATOM 681 N N . PRO A 1 89 ? -21.674 -9.430 17.934 1.00 57.66 89 PRO A N 1
ATOM 682 C CA . PRO A 1 89 ? -20.813 -8.973 19.010 1.00 57.66 89 PRO A CA 1
ATOM 683 C C . PRO A 1 89 ? -19.465 -8.521 18.433 1.00 57.66 89 PRO A C 1
ATOM 685 O O . PRO A 1 89 ? -18.909 -9.221 17.581 1.00 57.66 89 PRO A O 1
ATOM 688 N N . PRO A 1 90 ? -18.917 -7.384 18.882 1.00 59.53 90 PRO A N 1
ATOM 689 C CA . PRO A 1 90 ? -17.544 -7.021 18.565 1.00 59.53 90 PRO A CA 1
ATOM 690 C C . PRO A 1 90 ? -16.605 -8.154 19.005 1.00 59.53 90 PRO A C 1
ATOM 692 O O . PRO A 1 90 ? -16.795 -8.759 20.061 1.00 59.53 90 PRO A O 1
ATOM 695 N N . ASN A 1 91 ? -15.595 -8.472 18.193 1.00 55.91 91 ASN A N 1
ATOM 696 C CA . ASN A 1 91 ? -14.774 -9.690 18.324 1.00 55.91 91 ASN A CA 1
ATOM 697 C C . ASN A 1 91 ? -13.777 -9.664 19.509 1.00 55.91 91 ASN A C 1
ATOM 699 O O . ASN A 1 91 ? -12.767 -10.366 19.493 1.00 55.91 91 ASN A O 1
ATOM 703 N N . GLY A 1 92 ? -14.036 -8.856 20.542 1.00 55.00 92 GLY A N 1
ATOM 704 C CA . GLY A 1 92 ? -13.215 -8.764 21.751 1.00 55.00 92 GLY A CA 1
ATOM 705 C C . GLY A 1 92 ? -11.958 -7.896 21.629 1.00 55.00 92 GLY A C 1
ATOM 706 O O . GLY A 1 92 ? -11.154 -7.879 22.556 1.00 55.00 92 GLY A O 1
ATOM 707 N N . THR A 1 93 ? -11.784 -7.166 20.524 1.00 48.94 93 THR A N 1
ATOM 708 C CA . THR A 1 93 ? -10.673 -6.213 20.318 1.00 48.94 93 THR A CA 1
ATOM 709 C C . THR A 1 93 ? -11.111 -4.749 20.290 1.00 48.94 93 THR A C 1
ATOM 711 O O . THR A 1 93 ? -10.262 -3.862 20.289 1.00 48.94 93 THR A O 1
ATOM 714 N N . ASP A 1 94 ? -12.417 -4.477 20.300 1.00 51.34 94 ASP A N 1
ATOM 715 C CA . ASP A 1 94 ? -12.937 -3.115 20.209 1.00 51.34 94 ASP A CA 1
ATOM 716 C C . ASP A 1 94 ? -13.006 -2.477 21.602 1.00 51.34 94 ASP A C 1
ATOM 718 O O . ASP A 1 94 ? -13.762 -2.899 22.474 1.00 51.34 94 ASP A O 1
ATOM 722 N N . ILE A 1 95 ? -12.190 -1.445 21.820 1.00 46.19 95 ILE A N 1
ATOM 723 C CA . ILE A 1 95 ? -12.029 -0.767 23.118 1.00 46.19 95 ILE A CA 1
ATOM 724 C C . ILE A 1 95 ? -13.186 0.182 23.484 1.00 46.19 95 ILE A C 1
ATOM 726 O O . ILE A 1 95 ? -13.181 0.744 24.574 1.00 46.19 95 ILE A O 1
ATOM 730 N N . ASN A 1 96 ? -14.178 0.355 22.602 1.00 52.38 96 ASN A N 1
ATOM 731 C CA . ASN A 1 96 ? -15.328 1.242 22.798 1.00 52.38 96 ASN A CA 1
ATOM 732 C C . ASN A 1 96 ? -16.631 0.547 22.367 1.00 52.38 96 ASN A C 1
ATOM 734 O O . ASN A 1 96 ? -17.169 0.819 21.296 1.00 52.38 96 ASN A O 1
ATOM 738 N N . VAL A 1 97 ? -17.134 -0.361 23.203 1.00 55.16 97 VAL A N 1
ATOM 739 C CA . VAL A 1 97 ? -18.437 -1.018 23.024 1.00 55.16 97 VAL A CA 1
ATOM 740 C C . VAL A 1 97 ? -19.379 -0.488 24.096 1.00 55.16 97 VAL A C 1
ATOM 742 O O . VAL A 1 97 ? -19.111 -0.649 25.284 1.00 55.16 97 VAL A O 1
ATOM 745 N N . ILE A 1 98 ? -20.478 0.149 23.689 1.00 60.78 98 ILE A N 1
ATOM 746 C CA . ILE A 1 98 ? -21.587 0.465 24.596 1.00 60.78 98 ILE A CA 1
ATOM 747 C C . ILE A 1 98 ? -22.628 -0.634 24.403 1.00 60.78 98 ILE A C 1
ATOM 749 O O . ILE A 1 98 ? -23.432 -0.589 23.475 1.00 60.78 98 ILE A O 1
ATOM 753 N N . GLU A 1 99 ? -22.573 -1.651 25.257 1.00 57.00 99 GLU A N 1
ATOM 754 C CA . GLU A 1 99 ? -23.624 -2.659 25.341 1.00 57.00 99 GLU A CA 1
ATOM 755 C C . GLU A 1 99 ? -24.849 -2.034 26.023 1.00 57.00 99 GLU A C 1
ATOM 757 O O . GLU A 1 99 ? -24.769 -1.572 27.162 1.00 57.00 99 GLU A O 1
ATOM 762 N N . ILE A 1 100 ? -25.981 -1.987 25.317 1.00 53.03 100 ILE A N 1
ATOM 763 C CA . ILE A 1 100 ? -27.265 -1.564 25.883 1.00 53.03 100 ILE A CA 1
ATOM 764 C C . ILE A 1 100 ? -28.075 -2.832 26.149 1.00 53.03 100 ILE A C 1
ATOM 766 O O . ILE A 1 100 ? -28.647 -3.411 25.227 1.00 53.03 100 ILE A O 1
ATOM 770 N N . THR A 1 101 ? -28.110 -3.271 27.406 1.00 57.72 101 THR A N 1
ATOM 771 C CA . THR A 1 101 ? -28.988 -4.356 27.857 1.00 57.72 101 THR A CA 1
ATOM 772 C C . THR A 1 101 ? -30.302 -3.787 28.395 1.00 57.72 101 THR A C 1
ATOM 774 O O . THR A 1 101 ? -30.336 -2.691 28.957 1.00 57.72 101 THR A O 1
ATOM 777 N N . SER A 1 102 ? -31.399 -4.512 28.163 1.00 57.25 102 SER A N 1
ATOM 778 C CA . SER A 1 102 ? -32.726 -4.217 28.722 1.00 57.25 102 SER A CA 1
ATOM 779 C C . SER A 1 102 ? -32.859 -4.687 30.162 1.00 57.25 102 SER A C 1
ATOM 781 O O . SER A 1 102 ? -32.423 -5.837 30.408 1.00 57.25 102 SER A O 1
#

InterPro domains:
  IPR041352 Major tropism determinant, N-terminal domain [PF18454] (9-46)

pLDDT: mean 81.65, std 17.3, range [46.19, 98.62]

Secondary structure (DSSP, 8-state):
------------EE-HHHHHHH-PBPPTT-EEEETTTTEEEE--SSSBTTTSPBP-------PPP--SSS-S-------GGG----SSPP-S--S-------

Foldseek 3Di:
DDDDDDDDDDAAEEAPVVLVVVFDQAQCQRKYAHPPPRWIFGHNHDGTSVPTDIDDDDDDDDDDDDDDDPDPDDDDDDPPVPDDDDPDPDPPPDPDDDDDDD